Protein AF-A0A2T4CU49-F1 (afdb_monomer)

Structure (mmCIF, N/CA/C/O backbone):
data_AF-A0A2T4CU49-F1
#
_entry.id   AF-A0A2T4CU49-F1
#
loop_
_atom_site.group_PDB
_atom_site.id
_atom_site.type_symbol
_atom_site.label_atom_id
_atom_site.label_alt_id
_atom_site.label_comp_id
_atom_site.label_asym_id
_atom_site.label_entity_id
_atom_site.label_seq_id
_atom_site.pdbx_PDB_ins_code
_atom_site.Cartn_x
_atom_site.Cartn_y
_atom_site.Cartn_z
_atom_site.occupancy
_atom_site.B_iso_or_equiv
_atom_site.auth_seq_id
_atom_site.auth_comp_id
_atom_site.auth_asym_id
_atom_site.auth_atom_id
_atom_site.pdbx_PDB_model_num
ATOM 1 N N . CYS A 1 1 ? -8.607 0.234 15.213 1.00 88.38 1 CYS A N 1
ATOM 2 C CA . CYS A 1 1 ? -9.970 0.712 14.901 1.00 88.38 1 CYS A CA 1
ATOM 3 C C . CYS A 1 1 ? -10.069 2.200 15.216 1.00 88.38 1 CYS A C 1
ATOM 5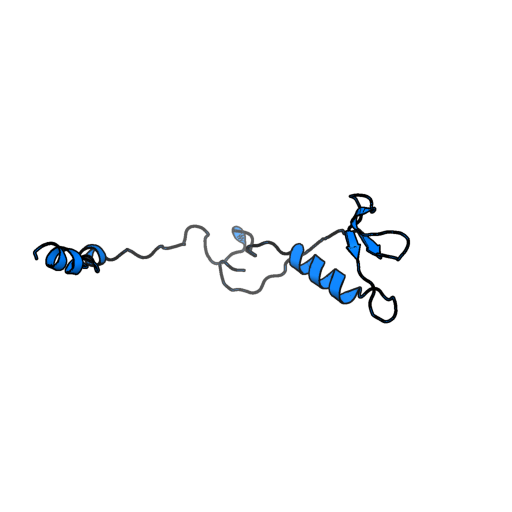 O O . CYS A 1 1 ? -9.932 2.570 16.372 1.00 88.38 1 CYS A O 1
ATOM 7 N N . GLU A 1 2 ? -10.344 3.054 14.234 1.00 87.38 2 GLU A N 1
ATOM 8 C CA . GLU A 1 2 ? -10.468 4.508 14.447 1.00 87.38 2 GLU A CA 1
ATOM 9 C C . GLU A 1 2 ? -11.688 4.922 15.273 1.00 87.38 2 GLU A C 1
ATOM 11 O O . GLU A 1 2 ? -11.769 6.050 15.743 1.00 87.38 2 GLU A O 1
ATOM 16 N N . ARG A 1 3 ? -12.656 4.018 15.454 1.00 87.44 3 ARG A N 1
ATOM 17 C CA . ARG A 1 3 ? -13.833 4.295 16.279 1.00 87.44 3 ARG A CA 1
ATOM 18 C C . ARG A 1 3 ? -13.528 4.167 17.767 1.00 87.44 3 ARG A C 1
ATOM 20 O O . ARG A 1 3 ? -13.903 5.044 18.526 1.00 87.44 3 ARG A O 1
ATOM 27 N N . CYS A 1 4 ? -12.884 3.072 18.177 1.00 87.56 4 CYS A N 1
ATOM 28 C CA . CYS A 1 4 ? -12.653 2.749 19.590 1.00 87.56 4 CYS A CA 1
ATOM 29 C C . CYS A 1 4 ? -11.188 2.832 20.035 1.00 87.56 4 CYS A C 1
ATOM 31 O O . CYS A 1 4 ? -10.916 2.635 21.210 1.00 87.56 4 CYS A O 1
ATOM 33 N N . GLY A 1 5 ? -10.241 3.076 19.127 1.00 88.12 5 GLY A N 1
ATOM 34 C CA . GLY A 1 5 ? -8.805 3.146 19.428 1.00 88.12 5 GLY A CA 1
ATOM 35 C C . GLY A 1 5 ? -8.105 1.791 19.598 1.00 88.12 5 GLY A C 1
ATOM 36 O O . GLY A 1 5 ? -6.882 1.736 19.568 1.00 88.12 5 GLY A O 1
ATOM 37 N N . GLU A 1 6 ? -8.852 0.692 19.712 1.00 90.25 6 GLU A N 1
ATOM 38 C CA . GLU A 1 6 ? -8.275 -0.634 19.965 1.00 90.25 6 GLU A CA 1
ATOM 39 C C . GLU A 1 6 ? -7.552 -1.239 18.743 1.00 90.25 6 GLU A C 1
ATOM 41 O O . GLU A 1 6 ? -7.973 -0.997 17.594 1.00 90.25 6 GLU A O 1
ATOM 46 N N . PRO A 1 7 ? -6.501 -2.063 18.963 1.00 90.44 7 PRO A N 1
ATOM 47 C CA . PRO A 1 7 ? -5.837 -2.830 17.913 1.00 90.44 7 PRO A CA 1
ATOM 48 C C . PRO A 1 7 ? -6.807 -3.777 17.209 1.00 90.44 7 PRO A C 1
ATOM 50 O O . PRO A 1 7 ? -7.709 -4.338 17.828 1.00 90.44 7 PRO A O 1
ATOM 53 N N . MET A 1 8 ? -6.606 -3.983 15.909 1.00 88.94 8 MET A N 1
ATOM 54 C CA . MET A 1 8 ? -7.407 -4.928 15.139 1.00 88.94 8 MET A CA 1
ATOM 55 C C . MET A 1 8 ? -6.600 -5.558 14.015 1.00 88.94 8 MET A C 1
ATOM 57 O O . MET A 1 8 ? -5.727 -4.908 13.444 1.00 88.94 8 MET A O 1
ATOM 61 N N . ALA A 1 9 ? -6.918 -6.808 13.690 1.00 90.50 9 ALA A N 1
ATOM 62 C CA . ALA A 1 9 ? -6.394 -7.454 12.499 1.00 90.50 9 ALA A CA 1
ATOM 63 C C . ALA A 1 9 ? -7.215 -7.018 11.279 1.00 90.50 9 ALA A C 1
ATOM 65 O O . ALA A 1 9 ? -8.447 -7.017 11.321 1.00 90.50 9 ALA A O 1
ATOM 66 N N . LEU A 1 10 ? -6.526 -6.675 10.196 1.00 89.56 10 LEU A N 1
ATOM 67 C CA . LEU A 1 10 ? -7.117 -6.390 8.896 1.00 89.56 10 LEU A CA 1
ATOM 68 C C . LEU A 1 10 ? -6.405 -7.259 7.863 1.00 89.56 10 LEU A C 1
ATOM 70 O O . LEU A 1 10 ? -5.179 -7.263 7.801 1.00 89.56 10 LEU A O 1
ATOM 74 N N . THR A 1 11 ? -7.173 -8.021 7.088 1.00 91.94 11 THR A N 1
ATOM 75 C CA . THR A 1 11 ? -6.625 -8.776 5.956 1.00 91.94 11 THR A CA 1
ATOM 76 C C . THR A 1 11 ? -6.637 -7.868 4.737 1.00 91.94 11 THR A C 1
ATOM 78 O O . THR A 1 11 ? -7.682 -7.306 4.415 1.00 91.94 11 THR A O 1
ATOM 81 N N . LEU A 1 12 ? -5.481 -7.721 4.095 1.00 92.94 12 LEU A N 1
ATOM 82 C CA . LEU A 1 12 ? -5.317 -6.983 2.849 1.00 92.94 12 LEU A CA 1
ATOM 83 C C . LEU A 1 12 ? -4.993 -7.979 1.737 1.00 92.94 12 LEU A C 1
ATOM 85 O O . LEU A 1 12 ? -4.209 -8.904 1.949 1.00 92.94 12 LEU A O 1
ATOM 89 N N . ASP A 1 13 ? -5.603 -7.775 0.578 1.00 94.31 13 ASP A N 1
ATOM 90 C CA . ASP A 1 13 ? -5.352 -8.521 -0.650 1.00 94.31 13 ASP A CA 1
ATOM 91 C C . ASP A 1 13 ? -5.237 -7.497 -1.781 1.00 94.31 13 ASP A C 1
ATOM 93 O O . ASP A 1 13 ? -6.076 -6.601 -1.891 1.00 94.31 13 ASP A O 1
ATOM 97 N N . THR A 1 14 ? -4.161 -7.577 -2.558 1.00 94.50 14 THR A N 1
ATOM 98 C CA . THR A 1 14 ? -3.902 -6.674 -3.682 1.00 94.50 14 THR A CA 1
ATOM 99 C C . THR A 1 14 ? -3.224 -7.440 -4.812 1.00 94.50 14 THR A C 1
ATOM 101 O O . THR A 1 14 ? -2.470 -8.388 -4.576 1.00 94.50 14 THR A O 1
ATOM 104 N N . SER A 1 15 ? -3.507 -7.033 -6.047 1.00 94.88 15 SER A N 1
ATOM 105 C CA . SER A 1 15 ? -2.918 -7.589 -7.260 1.00 94.88 15 SER A CA 1
ATOM 106 C C . SER A 1 15 ? -2.441 -6.454 -8.150 1.00 94.88 15 SER A C 1
ATOM 108 O O . SER A 1 15 ? -3.243 -5.610 -8.545 1.00 94.88 15 SER A O 1
ATOM 110 N N . PHE A 1 16 ? -1.165 -6.479 -8.505 1.00 93.56 16 PHE A N 1
ATOM 111 C CA . PHE A 1 16 ? -0.517 -5.441 -9.293 1.00 93.56 16 PHE A CA 1
ATOM 112 C C . PHE A 1 16 ? 0.432 -6.072 -10.310 1.00 93.56 16 PHE A C 1
ATOM 114 O O . PHE A 1 16 ? 0.943 -7.181 -10.110 1.00 93.56 16 PHE A O 1
ATOM 121 N N . ILE A 1 17 ? 0.658 -5.373 -11.422 1.00 94.06 17 ILE A N 1
ATOM 122 C CA . ILE A 1 17 ? 1.530 -5.825 -12.503 1.00 94.06 17 ILE A CA 1
ATOM 123 C C . ILE A 1 17 ? 2.409 -4.653 -12.929 1.00 94.06 17 ILE A C 1
ATOM 125 O O . ILE A 1 17 ? 1.922 -3.647 -13.434 1.00 94.06 17 ILE A O 1
ATOM 129 N N . TYR A 1 18 ? 3.718 -4.819 -12.759 1.00 93.50 18 TYR A N 1
ATOM 130 C CA . TYR A 1 18 ? 4.711 -3.826 -13.155 1.00 93.50 18 TYR A CA 1
ATOM 131 C C . TYR A 1 18 ? 5.527 -4.300 -14.348 1.00 93.50 18 TYR A C 1
ATOM 133 O O . TYR A 1 18 ? 5.773 -5.500 -14.517 1.00 93.50 18 TYR A O 1
ATOM 141 N N . ALA A 1 19 ? 6.016 -3.350 -15.138 1.00 92.31 19 ALA A N 1
ATOM 142 C CA . ALA A 1 19 ? 7.025 -3.606 -16.154 1.00 92.31 19 ALA A CA 1
ATOM 143 C C . ALA A 1 19 ? 8.153 -2.557 -16.093 1.00 92.31 19 ALA A C 1
ATOM 145 O O . ALA A 1 19 ? 7.893 -1.358 -15.973 1.00 92.31 19 ALA A O 1
ATOM 146 N N . PRO A 1 20 ? 9.426 -2.995 -16.129 1.00 91.56 20 PRO A N 1
ATOM 147 C CA . PRO A 1 20 ? 10.558 -2.098 -15.969 1.00 91.56 20 PRO A CA 1
ATOM 148 C C . PRO A 1 20 ? 10.742 -1.208 -17.195 1.00 91.56 20 PRO A C 1
ATOM 150 O O . PRO A 1 20 ? 10.783 -1.687 -18.332 1.00 91.56 20 PRO A O 1
ATOM 153 N N . VAL A 1 21 ? 10.927 0.087 -16.955 1.00 91.81 21 VAL A N 1
ATOM 154 C CA . VAL A 1 21 ? 11.240 1.056 -18.004 1.00 91.81 21 VAL A CA 1
ATOM 155 C C . VAL A 1 21 ? 12.656 0.799 -18.509 1.00 91.81 21 VAL A C 1
ATOM 157 O O . VAL A 1 21 ? 13.612 0.680 -17.740 1.00 91.81 21 VAL A O 1
ATOM 160 N N . THR A 1 22 ? 12.816 0.722 -19.829 1.00 86.94 22 THR A N 1
ATOM 161 C CA . THR A 1 22 ? 14.123 0.500 -20.461 1.00 86.94 22 THR A CA 1
ATOM 162 C C . THR A 1 22 ? 14.352 1.490 -21.594 1.00 86.94 22 THR A C 1
ATOM 164 O O . THR A 1 22 ? 13.437 2.145 -22.077 1.00 86.94 22 THR A O 1
ATOM 167 N N . LYS A 1 23 ? 15.578 1.547 -22.128 1.00 83.81 23 LYS A N 1
ATOM 168 C CA . LYS A 1 23 ? 15.892 2.389 -23.301 1.00 83.81 23 LYS A CA 1
ATOM 169 C C . LYS A 1 23 ? 15.039 2.089 -24.543 1.00 83.81 23 LYS A C 1
ATOM 171 O O . LYS A 1 23 ? 15.046 2.887 -25.472 1.00 83.81 23 LYS A O 1
ATOM 176 N N . ARG A 1 24 ? 14.403 0.914 -24.611 1.00 82.69 24 ARG A N 1
ATOM 177 C CA . ARG A 1 24 ? 13.592 0.474 -25.758 1.00 82.69 24 ARG A CA 1
ATOM 178 C C . ARG A 1 24 ? 12.095 0.663 -25.548 1.00 82.69 24 ARG A C 1
ATOM 180 O O . ARG A 1 24 ? 11.366 0.598 -26.528 1.00 82.69 24 ARG A O 1
ATOM 187 N N . GLN A 1 25 ? 11.662 0.834 -24.305 1.00 82.00 25 GLN A N 1
ATOM 188 C CA . GLN A 1 25 ? 10.259 0.925 -23.939 1.00 82.00 25 GLN A CA 1
ATOM 189 C C . GLN A 1 25 ? 10.134 1.974 -22.843 1.00 82.00 25 GLN A C 1
ATOM 191 O O . GLN A 1 25 ? 10.558 1.743 -21.707 1.00 82.00 25 GLN A O 1
ATOM 196 N N . ALA A 1 26 ? 9.629 3.142 -23.233 1.00 83.94 26 ALA A N 1
ATOM 197 C CA . ALA A 1 26 ? 9.324 4.218 -22.309 1.00 83.94 26 ALA A CA 1
ATOM 198 C C . ALA A 1 26 ? 8.017 3.918 -21.565 1.00 83.94 26 ALA A C 1
ATOM 200 O O . ALA A 1 26 ? 7.208 3.110 -22.020 1.00 83.94 26 ALA A O 1
ATOM 201 N N . ALA A 1 27 ? 7.811 4.599 -20.437 1.00 84.12 27 ALA A N 1
ATOM 202 C CA . ALA A 1 27 ? 6.587 4.489 -19.649 1.00 84.12 27 ALA A CA 1
ATOM 203 C C . ALA A 1 27 ? 5.326 4.777 -20.486 1.00 84.12 27 ALA A C 1
ATOM 205 O O . ALA A 1 27 ? 4.360 4.027 -20.411 1.00 84.12 27 ALA A O 1
ATOM 206 N N . ASP A 1 28 ? 5.378 5.802 -21.343 1.00 85.12 28 ASP A N 1
ATOM 207 C CA . ASP A 1 28 ? 4.244 6.229 -22.177 1.00 85.12 28 ASP A CA 1
ATOM 208 C C . ASP A 1 28 ? 3.885 5.230 -23.294 1.00 85.12 28 ASP A C 1
ATOM 210 O O . ASP A 1 28 ? 2.778 5.269 -23.826 1.00 85.12 28 ASP A O 1
ATOM 214 N N . ASP A 1 29 ? 4.809 4.333 -23.656 1.00 86.44 29 ASP A N 1
ATOM 215 C CA . ASP A 1 29 ? 4.612 3.324 -24.706 1.00 86.44 29 ASP A CA 1
ATOM 216 C C . ASP A 1 29 ? 4.079 1.992 -24.147 1.00 86.44 29 ASP A C 1
ATOM 218 O O . ASP A 1 29 ? 3.966 0.996 -24.874 1.00 86.44 29 ASP A O 1
ATOM 222 N N . MET A 1 30 ? 3.828 1.927 -22.838 1.00 87.94 30 MET A N 1
ATOM 223 C CA . MET A 1 30 ? 3.457 0.692 -22.168 1.00 87.94 30 MET A CA 1
ATOM 224 C C . MET A 1 30 ? 1.945 0.438 -22.243 1.00 87.94 30 MET A C 1
ATOM 226 O O . MET A 1 30 ? 1.164 1.389 -22.213 1.00 87.94 30 MET A O 1
ATOM 230 N N . PRO A 1 31 ? 1.496 -0.829 -22.367 1.00 89.56 31 PRO A N 1
ATOM 231 C CA . PRO A 1 31 ? 0.069 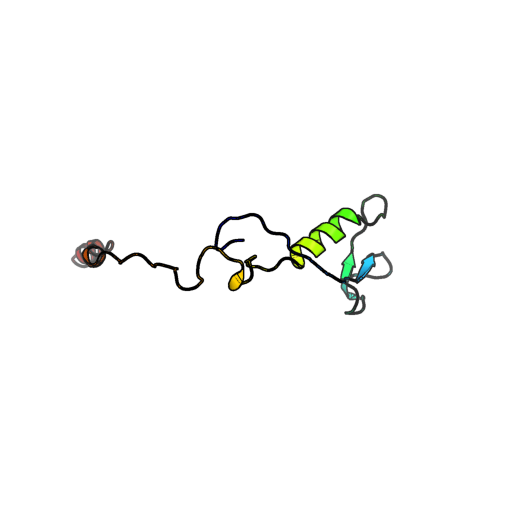-1.132 -22.325 1.00 89.56 31 PRO A CA 1
ATOM 232 C C . PRO A 1 31 ? -0.549 -0.703 -20.990 1.00 89.56 3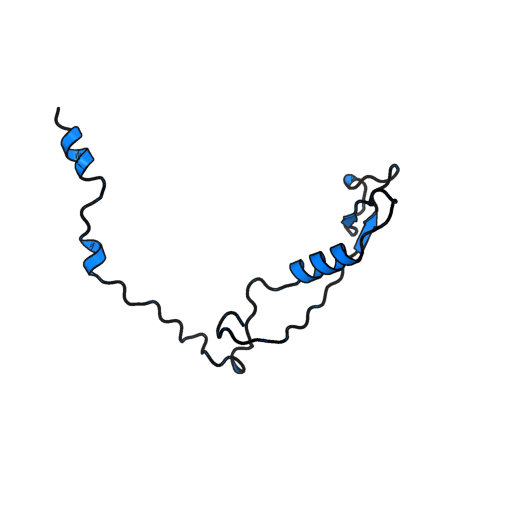1 PRO A C 1
ATOM 234 O O . PRO A 1 31 ? 0.109 -0.800 -19.959 1.00 89.56 31 PRO A O 1
ATOM 237 N N . GLU A 1 32 ? -1.827 -0.319 -21.009 1.00 87.50 32 GLU A N 1
ATOM 238 C CA . GLU A 1 32 ? -2.552 0.176 -19.823 1.00 87.50 32 GLU A CA 1
ATOM 239 C C . GLU A 1 32 ? -2.600 -0.832 -18.661 1.00 87.50 32 GLU A C 1
ATOM 241 O O . GLU A 1 32 ? -2.707 -0.430 -17.508 1.00 87.50 32 GLU A O 1
ATOM 246 N N . ASP A 1 33 ? -2.481 -2.131 -18.953 1.00 90.25 33 ASP A N 1
ATOM 247 C CA . ASP A 1 33 ? -2.486 -3.200 -17.946 1.00 90.25 33 ASP A CA 1
ATOM 248 C C . ASP A 1 33 ? -1.197 -3.265 -17.099 1.00 90.25 33 ASP A C 1
ATOM 250 O O . ASP A 1 33 ? -1.130 -4.046 -16.148 1.00 90.25 33 ASP A O 1
ATOM 254 N N . TYR A 1 34 ? -0.154 -2.508 -17.459 1.00 91.56 34 TYR A N 1
ATOM 255 C CA . TYR A 1 34 ? 1.140 -2.528 -16.779 1.00 91.56 34 TYR A CA 1
ATOM 256 C C . TYR A 1 34 ? 1.494 -1.154 -16.223 1.00 91.56 34 TYR A C 1
ATOM 258 O O . TYR A 1 34 ? 1.494 -0.154 -16.941 1.00 91.56 34 TYR A O 1
ATOM 266 N N . GLU A 1 35 ? 1.938 -1.128 -14.970 1.00 91.50 35 GLU A N 1
ATOM 267 C CA . GLU A 1 35 ? 2.509 0.072 -14.372 1.00 91.50 35 GLU A CA 1
ATOM 268 C C . GLU A 1 35 ? 4.031 0.140 -14.589 1.00 91.50 35 GLU A C 1
ATOM 270 O O . GLU A 1 35 ? 4.743 -0.856 -14.402 1.00 91.50 35 GLU A O 1
ATOM 275 N N . PRO A 1 36 ? 4.575 1.291 -15.019 1.00 93.38 36 PRO A N 1
ATOM 276 C CA . PRO A 1 36 ? 6.005 1.440 -15.257 1.00 93.38 36 PRO A CA 1
ATOM 277 C C . PRO A 1 36 ? 6.774 1.465 -13.941 1.00 93.38 36 PRO A C 1
ATOM 279 O O . PRO A 1 36 ? 6.382 2.145 -12.996 1.00 93.38 36 PRO A O 1
ATOM 282 N N . ILE A 1 37 ? 7.917 0.778 -13.902 1.00 93.31 37 ILE A N 1
ATOM 283 C CA . ILE A 1 37 ? 8.837 0.848 -12.766 1.00 93.31 37 ILE A CA 1
ATOM 284 C C . ILE A 1 37 ? 10.259 1.203 -13.184 1.00 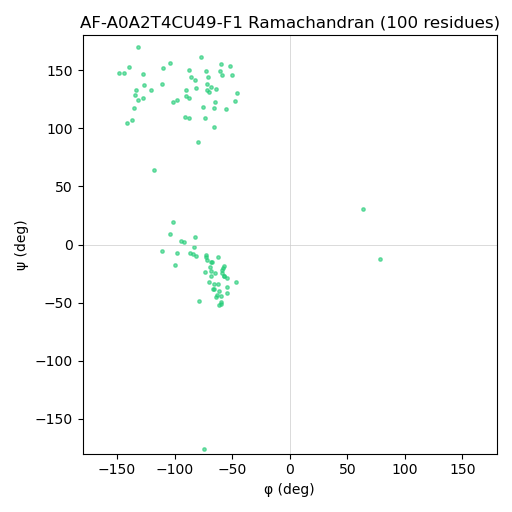93.31 37 ILE A C 1
ATOM 286 O O . ILE A 1 37 ? 10.794 0.689 -14.167 1.00 93.31 37 ILE A O 1
ATOM 290 N N . GLU A 1 38 ? 10.886 2.089 -12.417 1.00 91.69 38 GLU A N 1
ATOM 291 C CA . GLU A 1 38 ? 12.286 2.445 -12.604 1.00 91.69 38 GLU A CA 1
ATOM 292 C C . GLU A 1 38 ? 13.207 1.421 -11.940 1.00 91.69 38 GLU A C 1
ATOM 294 O O . GLU A 1 38 ? 12.934 0.907 -10.853 1.00 91.69 38 GLU A O 1
ATOM 299 N N . LEU A 1 39 ? 14.316 1.138 -12.615 1.00 92.12 39 LEU A N 1
ATOM 300 C CA . LEU A 1 39 ? 15.382 0.313 -12.072 1.00 92.12 39 LEU A CA 1
ATOM 301 C C . LEU A 1 39 ? 16.357 1.180 -11.276 1.00 92.12 39 LEU A C 1
ATOM 303 O O . LEU A 1 39 ? 16.564 2.352 -11.599 1.00 92.12 39 LEU A O 1
ATOM 307 N N . ASP A 1 40 ? 16.988 0.594 -10.266 1.00 91.00 40 ASP A N 1
ATOM 308 C CA . ASP A 1 40 ? 18.040 1.271 -9.515 1.00 91.00 40 ASP A CA 1
ATOM 309 C C . ASP A 1 40 ? 19.369 1.369 -10.299 1.00 91.00 40 ASP A C 1
ATOM 311 O O . ASP A 1 40 ? 19.484 0.971 -11.463 1.00 91.00 40 ASP A O 1
ATOM 315 N N . GLU A 1 41 ? 20.410 1.906 -9.655 1.00 90.94 41 GLU A N 1
ATOM 316 C CA . GLU A 1 41 ? 21.747 2.065 -10.249 1.00 90.94 41 GLU A CA 1
ATOM 317 C 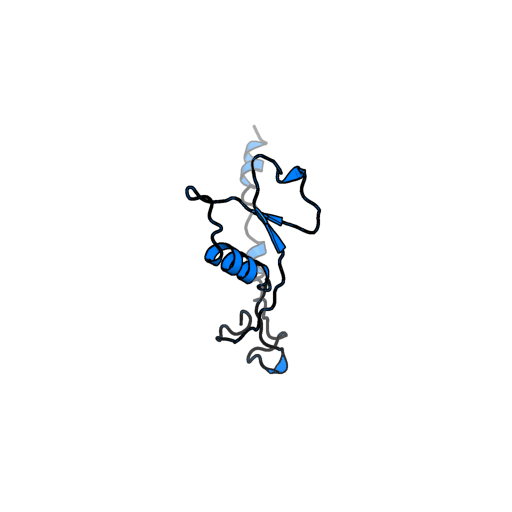C . GLU A 1 41 ? 22.376 0.735 -10.708 1.00 90.94 41 GLU A C 1
ATOM 319 O O . GLU A 1 41 ? 23.259 0.727 -11.572 1.00 90.94 41 GLU A O 1
ATOM 324 N N . LEU A 1 42 ? 21.919 -0.391 -10.153 1.00 92.69 42 LEU A N 1
ATOM 325 C CA . LEU A 1 42 ? 22.371 -1.742 -10.479 1.00 92.69 42 LEU A CA 1
ATOM 326 C C . LEU A 1 42 ? 21.483 -2.423 -11.531 1.00 92.69 42 LEU A C 1
ATOM 328 O O . LEU A 1 42 ? 21.782 -3.541 -11.949 1.00 92.69 42 LEU A O 1
ATOM 332 N N . ASN A 1 43 ? 20.477 -1.720 -12.059 1.00 90.44 43 ASN A N 1
ATOM 333 C CA . ASN A 1 43 ? 19.433 -2.242 -12.942 1.00 90.44 43 ASN A CA 1
ATOM 334 C C . ASN A 1 43 ? 18.531 -3.295 -12.269 1.00 90.44 43 ASN A C 1
ATOM 336 O O . ASN A 1 43 ? 18.021 -4.193 -12.943 1.00 90.44 43 ASN A O 1
ATOM 340 N N . GLU A 1 44 ? 18.331 -3.194 -10.956 1.00 92.88 44 GLU A N 1
ATOM 341 C CA . GLU A 1 44 ? 17.478 -4.093 -10.183 1.00 92.88 44 GLU A CA 1
ATOM 342 C C . GLU A 1 44 ? 16.140 -3.432 -9.821 1.00 92.88 44 GLU A C 1
ATOM 344 O O . GLU A 1 44 ? 15.995 -2.208 -9.785 1.00 92.88 44 GLU A O 1
ATOM 349 N N . VAL A 1 45 ? 15.133 -4.273 -9.573 1.00 93.38 45 VAL A N 1
ATOM 350 C CA . VAL A 1 45 ? 13.807 -3.851 -9.110 1.00 93.38 45 VAL A CA 1
ATOM 351 C C . VAL A 1 45 ? 13.741 -4.018 -7.595 1.00 93.38 45 VAL A C 1
ATOM 353 O O . VAL A 1 45 ? 13.908 -5.126 -7.079 1.00 93.38 45 VAL A O 1
ATOM 356 N N . ASN A 1 46 ? 13.421 -2.945 -6.870 1.00 93.88 46 ASN A N 1
ATOM 357 C CA . ASN A 1 46 ? 13.225 -3.017 -5.424 1.00 93.88 46 ASN A CA 1
ATOM 358 C C . ASN A 1 46 ? 11.829 -3.564 -5.079 1.00 93.88 46 ASN A C 1
ATOM 360 O O . ASN A 1 46 ? 10.880 -2.811 -4.869 1.00 93.88 46 ASN A O 1
ATOM 364 N N . LEU A 1 47 ? 11.722 -4.890 -4.984 1.00 93.62 47 LEU A N 1
ATOM 365 C CA . LEU A 1 47 ? 10.463 -5.574 -4.669 1.00 93.62 47 LEU A CA 1
ATOM 366 C C . LEU A 1 47 ? 9.896 -5.210 -3.292 1.00 93.62 47 LEU A C 1
ATOM 368 O O . LEU A 1 47 ? 8.680 -5.158 -3.141 1.00 93.62 47 LEU A O 1
ATOM 372 N N . HIS A 1 48 ? 10.753 -4.961 -2.296 1.00 94.44 48 HIS A N 1
ATOM 373 C CA . HIS A 1 48 ? 10.301 -4.609 -0.947 1.00 94.44 48 HIS A CA 1
ATOM 374 C C . HIS A 1 48 ? 9.467 -3.332 -0.975 1.00 94.44 48 HIS A C 1
ATOM 376 O O . HIS A 1 48 ? 8.366 -3.304 -0.437 1.00 94.44 48 HIS A O 1
ATOM 382 N N . ARG A 1 49 ? 9.988 -2.293 -1.634 1.00 93.44 49 ARG A N 1
ATOM 383 C CA . ARG A 1 49 ? 9.311 -1.003 -1.736 1.00 93.44 49 ARG A CA 1
ATOM 384 C C . ARG A 1 49 ? 7.982 -1.111 -2.481 1.00 93.44 49 ARG A C 1
ATOM 386 O O . ARG A 1 49 ? 7.002 -0.556 -2.016 1.00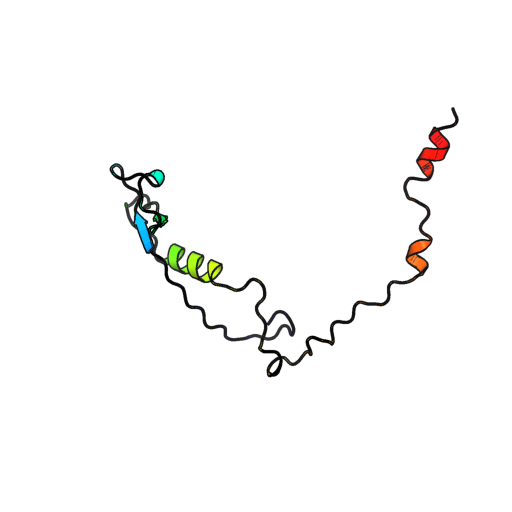 93.44 49 ARG A O 1
ATOM 393 N N . ILE A 1 50 ? 7.940 -1.856 -3.586 1.00 94.19 50 ILE A N 1
ATOM 394 C CA . ILE A 1 50 ? 6.699 -2.051 -4.355 1.00 94.19 50 ILE A CA 1
ATOM 395 C C . ILE A 1 50 ? 5.636 -2.709 -3.485 1.00 94.19 50 ILE A C 1
ATOM 397 O O . ILE A 1 50 ? 4.525 -2.214 -3.385 1.00 94.19 50 ILE A O 1
ATOM 401 N N . VAL A 1 51 ? 5.979 -3.820 -2.828 1.00 94.62 51 VAL A N 1
ATOM 402 C CA . VAL A 1 51 ? 5.021 -4.540 -1.982 1.00 94.62 51 VAL A CA 1
ATOM 403 C C . VAL A 1 51 ? 4.539 -3.654 -0.831 1.00 94.62 51 VAL A C 1
ATOM 405 O O . VAL A 1 51 ? 3.361 -3.690 -0.494 1.00 94.62 51 VAL A O 1
ATOM 408 N N . GLU A 1 52 ? 5.427 -2.863 -0.228 1.00 95.19 52 GLU A N 1
ATOM 409 C CA . GLU A 1 52 ? 5.070 -1.904 0.819 1.00 95.19 52 GLU A CA 1
ATOM 410 C C . GLU A 1 52 ? 4.094 -0.835 0.311 1.00 95.19 52 GLU A C 1
ATOM 412 O O . GLU A 1 52 ? 3.032 -0.659 0.910 1.00 95.19 52 GLU A O 1
ATOM 417 N N . ASP A 1 53 ? 4.420 -0.175 -0.801 1.00 94.69 53 ASP A N 1
ATOM 418 C CA . ASP A 1 53 ? 3.591 0.874 -1.402 1.00 94.69 53 ASP A CA 1
ATOM 419 C C . ASP A 1 53 ? 2.202 0.317 -1.777 1.00 94.69 53 ASP A C 1
ATOM 421 O O . ASP A 1 53 ? 1.179 0.902 -1.416 1.00 94.69 53 ASP A O 1
ATOM 425 N N . GLU A 1 54 ? 2.142 -0.874 -2.374 1.00 95.75 54 GLU A N 1
ATOM 426 C CA . GLU A 1 54 ? 0.891 -1.535 -2.764 1.00 95.75 54 GLU A CA 1
ATOM 427 C C . GLU A 1 54 ? 0.024 -1.940 -1.569 1.00 95.75 54 GLU A C 1
ATOM 429 O O . GLU A 1 54 ? -1.201 -1.793 -1.590 1.00 95.75 54 GLU A O 1
ATOM 434 N N . LEU A 1 55 ? 0.641 -2.408 -0.482 1.00 93.94 55 LEU A N 1
ATOM 435 C CA . LEU A 1 55 ? -0.085 -2.688 0.755 1.00 93.94 55 LEU A CA 1
ATOM 436 C C . LEU A 1 55 ? -0.625 -1.406 1.390 1.00 93.94 55 LEU A C 1
ATOM 438 O O . LEU A 1 55 ? -1.739 -1.423 1.912 1.00 93.94 55 LEU A O 1
ATOM 442 N N . ILE A 1 56 ? 0.133 -0.306 1.337 1.00 93.12 56 ILE A N 1
ATOM 443 C CA . ILE A 1 56 ? -0.313 0.999 1.831 1.00 93.12 56 ILE A CA 1
ATOM 444 C C . ILE A 1 56 ? -1.503 1.504 1.014 1.00 93.12 56 ILE A C 1
ATOM 446 O O . ILE A 1 56 ? -2.486 1.954 1.603 1.00 93.12 56 ILE A O 1
ATOM 450 N N . LEU A 1 57 ? -1.445 1.396 -0.315 1.00 93.25 57 LEU A N 1
ATOM 451 C CA . LEU A 1 57 ? -2.534 1.795 -1.209 1.00 93.25 57 LEU A CA 1
ATOM 452 C C . LEU A 1 57 ? -3.786 0.926 -1.035 1.00 93.25 57 LEU A C 1
ATOM 454 O O . LEU A 1 57 ? -4.903 1.436 -1.122 1.00 93.25 57 LEU A O 1
ATOM 458 N N . ALA A 1 58 ? -3.616 -0.362 -0.729 1.00 94.56 58 ALA A N 1
ATOM 459 C CA . ALA A 1 58 ? -4.722 -1.267 -0.429 1.00 94.56 58 ALA A CA 1
ATOM 460 C C . ALA A 1 58 ? -5.382 -0.997 0.938 1.00 94.56 58 ALA A C 1
ATOM 462 O O . ALA A 1 58 ? -6.470 -1.518 1.211 1.00 94.56 58 ALA A O 1
ATOM 463 N N . MET A 1 59 ? -4.761 -0.202 1.821 1.00 91.94 59 MET A N 1
ATOM 464 C CA . MET A 1 59 ? -5.361 0.121 3.113 1.00 91.94 59 MET A CA 1
ATOM 465 C C . MET A 1 59 ? -6.602 1.011 2.948 1.00 91.94 59 MET A C 1
ATOM 467 O O . MET A 1 59 ? -6.577 2.016 2.236 1.00 91.94 59 MET A O 1
ATOM 471 N N . PRO A 1 60 ? -7.699 0.716 3.664 1.00 90.31 60 PRO A N 1
ATOM 472 C CA . PRO A 1 60 ? -8.878 1.562 3.629 1.00 90.31 60 PRO A CA 1
ATOM 473 C C . PRO A 1 60 ? -8.612 2.883 4.356 1.00 90.31 60 PRO A C 1
ATOM 475 O O . PRO A 1 60 ? -7.982 2.909 5.413 1.00 90.31 60 PRO A O 1
ATOM 478 N N . ALA A 1 61 ? -9.192 3.970 3.841 1.00 87.44 61 ALA A N 1
ATOM 479 C CA . ALA A 1 61 ? -9.050 5.311 4.415 1.00 87.44 61 ALA A CA 1
ATOM 480 C C . ALA A 1 61 ? -9.487 5.410 5.888 1.00 87.44 61 ALA A C 1
ATOM 482 O O . ALA A 1 61 ? -8.988 6.262 6.612 1.00 87.44 61 ALA A O 1
ATOM 483 N N . PHE A 1 62 ? -10.412 4.546 6.326 1.00 87.69 62 PHE A N 1
ATOM 484 C CA . PHE A 1 62 ? -10.873 4.482 7.712 1.00 87.69 62 PHE A CA 1
ATOM 485 C C . PHE A 1 62 ? -10.978 3.024 8.167 1.00 87.69 62 PHE A C 1
ATOM 487 O O . PHE A 1 62 ? -11.901 2.299 7.784 1.00 87.69 62 PHE A O 1
ATOM 494 N N . VAL A 1 63 ? -10.054 2.584 9.021 1.00 88.88 63 VAL A N 1
ATOM 495 C CA . VAL A 1 63 ? -10.020 1.204 9.524 1.00 88.88 63 VAL A CA 1
ATOM 496 C C . VAL A 1 63 ? -10.905 1.085 10.767 1.00 88.88 63 VAL A C 1
ATOM 498 O O . VAL A 1 63 ? -10.565 1.575 11.850 1.00 88.88 63 VAL A O 1
ATOM 501 N N . LYS A 1 64 ? -12.048 0.407 10.647 1.00 89.94 64 LYS A N 1
ATOM 502 C CA . LYS A 1 64 ? -13.002 0.204 11.749 1.00 89.94 64 LYS A CA 1
ATOM 503 C C . LYS A 1 64 ? -13.341 -1.273 11.903 1.00 89.94 64 LYS A C 1
ATOM 505 O O . LYS A 1 64 ? -13.420 -1.998 10.920 1.00 89.94 64 LYS A O 1
ATOM 510 N N . HIS A 1 65 ? -13.586 -1.691 13.141 1.00 88.88 65 HIS A N 1
ATOM 511 C CA . HIS A 1 65 ? -14.262 -2.957 13.403 1.00 88.88 65 HIS A CA 1
ATOM 512 C C . HIS A 1 65 ? -15.652 -2.964 12.757 1.00 88.88 65 HIS A C 1
ATOM 514 O O . HIS A 1 65 ? -16.266 -1.901 12.591 1.00 88.88 65 HIS A O 1
ATOM 520 N N . ASP A 1 66 ? -16.156 -4.169 12.477 1.00 84.81 66 ASP A N 1
ATOM 521 C CA . ASP A 1 66 ? -17.584 -4.386 12.251 1.00 84.81 66 ASP A CA 1
ATOM 522 C C . ASP A 1 66 ? -18.387 -3.753 13.401 1.00 84.81 66 ASP A C 1
ATOM 524 O O . ASP A 1 66 ? -17.931 -3.714 14.550 1.00 84.81 66 ASP A O 1
ATOM 528 N N . GLU A 1 67 ? -19.569 -3.224 13.096 1.00 80.56 67 GLU A N 1
ATOM 529 C CA . GLU A 1 67 ? -20.429 -2.562 14.075 1.00 80.56 67 GLU A CA 1
ATOM 530 C C . GLU A 1 67 ? -20.734 -3.452 15.281 1.00 80.56 67 GLU A C 1
ATOM 532 O O . GLU A 1 67 ? -20.752 -2.953 16.403 1.00 80.56 67 GLU A O 1
ATOM 537 N N . GLN A 1 68 ? -20.895 -4.761 15.070 1.00 81.50 68 GLN A N 1
ATOM 538 C CA . GLN A 1 68 ? -21.192 -5.717 16.141 1.00 81.50 68 GLN A CA 1
ATOM 539 C C . GLN A 1 68 ? -19.981 -6.009 17.037 1.00 81.50 68 GLN A C 1
ATOM 541 O O . GLN A 1 68 ? -20.143 -6.419 18.185 1.00 81.50 68 GLN A O 1
ATOM 546 N N . ALA A 1 69 ? -18.769 -5.808 16.518 1.00 81.88 69 ALA A N 1
ATOM 547 C CA . ALA A 1 69 ? -17.514 -6.088 17.213 1.00 81.88 69 ALA A CA 1
ATOM 548 C C . ALA A 1 69 ? -16.895 -4.838 17.863 1.00 81.88 69 ALA A C 1
ATOM 550 O O . ALA A 1 69 ? -15.903 -4.937 18.586 1.00 81.88 69 ALA A O 1
ATOM 551 N N . CYS A 1 70 ? -17.451 -3.651 17.608 1.00 84.25 70 CYS A N 1
ATOM 552 C CA . CYS A 1 70 ? -16.930 -2.403 18.143 1.00 84.25 70 CYS A CA 1
ATOM 553 C C . CYS A 1 70 ? -17.569 -2.064 19.494 1.00 84.25 70 CYS A C 1
ATOM 555 O O . CYS A 1 70 ? -18.786 -1.974 19.610 1.00 84.25 70 CYS A O 1
ATOM 557 N N . GLN A 1 71 ? -16.742 -1.788 20.507 1.00 82.25 71 GLN A N 1
ATOM 558 C CA . GLN A 1 71 ? -17.225 -1.412 21.845 1.00 82.25 71 GLN A CA 1
ATOM 559 C C . GLN A 1 71 ? -17.985 -0.076 21.869 1.00 82.25 71 GLN A C 1
ATOM 561 O O . GLN A 1 71 ? -18.795 0.160 22.760 1.00 82.25 71 GLN A O 1
ATOM 566 N N . ILE A 1 72 ? -17.716 0.801 20.897 1.00 79.81 72 ILE A N 1
ATOM 567 C CA . ILE A 1 72 ? -18.384 2.096 20.753 1.00 79.81 72 ILE A CA 1
ATOM 568 C C . ILE A 1 72 ? -19.436 1.991 19.650 1.00 79.81 72 ILE A C 1
ATOM 570 O O . ILE A 1 72 ? -19.101 1.685 18.499 1.00 79.81 72 ILE A O 1
ATOM 574 N N . ASP A 1 73 ? -20.693 2.282 19.993 1.00 74.25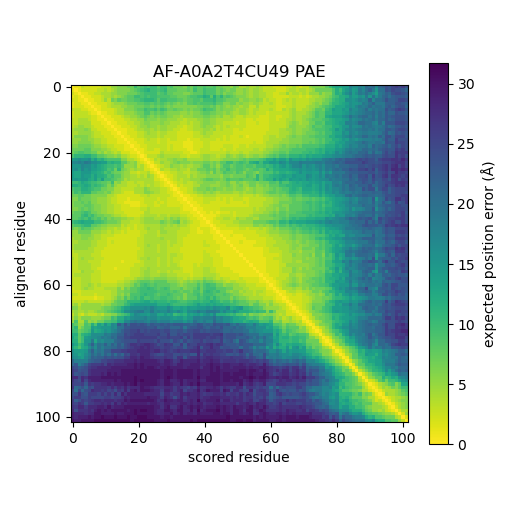 73 ASP A N 1
ATOM 575 C CA . ASP A 1 73 ? -21.785 2.355 19.023 1.00 74.25 73 ASP A CA 1
ATOM 576 C C . ASP A 1 73 ? -21.522 3.497 18.028 1.00 74.25 73 ASP A C 1
ATOM 578 O O . ASP A 1 73 ? -21.184 4.620 18.401 1.00 74.25 73 ASP A O 1
ATOM 582 N N . SER A 1 74 ? -21.715 3.207 16.741 1.00 67.75 74 SER A N 1
ATOM 583 C CA . SER A 1 74 ? -21.730 4.194 15.653 1.00 67.75 74 SER A CA 1
ATOM 584 C C . SER A 1 74 ? -22.580 5.438 15.953 1.00 67.75 74 SER A C 1
ATOM 586 O O . SER A 1 74 ? -22.235 6.533 15.511 1.00 67.75 7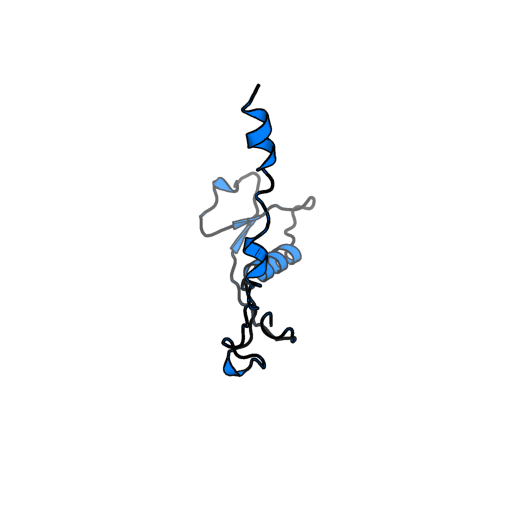4 SER A O 1
ATOM 588 N N . LYS A 1 75 ? -23.666 5.281 16.722 1.00 67.12 75 LYS A N 1
ATOM 589 C CA . LYS A 1 75 ? -24.619 6.347 17.067 1.00 67.12 75 LYS A CA 1
ATOM 590 C C . LYS A 1 75 ? -24.227 7.158 18.300 1.00 67.12 75 LYS A C 1
ATOM 592 O O . LYS A 1 75 ? -24.874 8.159 18.584 1.00 67.12 75 LYS A O 1
ATOM 597 N N . ALA A 1 76 ? -23.181 6.755 19.020 1.00 64.44 76 ALA A N 1
ATOM 598 C CA . ALA A 1 76 ? -22.721 7.435 20.228 1.00 64.44 76 ALA A CA 1
ATOM 599 C C . ALA A 1 76 ? -21.817 8.651 19.942 1.00 64.44 76 ALA A C 1
ATOM 601 O O . ALA A 1 76 ? -21.261 9.226 20.875 1.00 64.44 76 ALA A O 1
ATOM 602 N N . MET A 1 77 ? -21.648 9.054 18.675 1.00 65.56 77 MET A N 1
ATOM 603 C CA . MET A 1 77 ? -20.917 10.277 18.337 1.00 65.56 77 MET A CA 1
ATOM 604 C C . MET A 1 77 ? -21.678 11.501 18.855 1.00 65.56 77 MET A C 1
ATOM 606 O O . MET A 1 77 ? -22.654 11.948 18.254 1.00 65.56 77 MET A O 1
ATOM 610 N N . GLN A 1 78 ? -21.225 12.033 19.986 1.00 65.44 78 GLN A N 1
ATOM 611 C CA . GLN A 1 78 ? -21.766 13.243 20.580 1.00 65.44 78 GLN A CA 1
ATOM 612 C C . GLN A 1 78 ? -20.986 14.444 20.044 1.00 65.44 78 GLN A C 1
ATOM 614 O O . GLN A 1 78 ? -19.818 14.648 20.369 1.00 65.44 78 GLN A O 1
ATOM 619 N N . TRP A 1 79 ? -21.638 15.243 19.207 1.00 63.97 79 TRP A N 1
ATOM 620 C CA . TRP A 1 79 ? -21.183 16.596 18.915 1.00 63.97 79 TRP A CA 1
ATOM 621 C C . TRP A 1 79 ? -21.543 17.427 20.145 1.00 63.97 79 TRP A C 1
ATOM 623 O O . TRP A 1 79 ? -22.708 17.449 20.536 1.00 63.97 79 TRP A O 1
ATOM 633 N N . GLY A 1 80 ? -20.546 18.000 20.823 1.00 67.75 80 GLY A N 1
ATOM 634 C CA . GLY A 1 80 ? -20.788 18.830 22.005 1.00 67.75 80 GLY A CA 1
ATOM 635 C C . GLY A 1 80 ? -21.821 19.925 21.721 1.00 67.75 80 GLY A C 1
ATOM 636 O O . GLY A 1 80 ? -21.989 20.345 20.575 1.00 67.75 80 GLY A O 1
ATOM 637 N N . GLU A 1 81 ? -22.525 20.380 22.754 1.00 73.12 81 GLU A N 1
ATOM 638 C CA . GLU A 1 81 ? -23.404 21.540 22.619 1.00 73.12 81 GLU A CA 1
ATOM 639 C C . GLU A 1 81 ? -22.536 22.767 22.319 1.00 73.12 81 GLU A C 1
ATOM 641 O O . GLU A 1 81 ? -21.593 23.074 23.049 1.00 73.12 81 GLU A O 1
ATOM 646 N N . LEU A 1 82 ? -22.805 23.430 21.192 1.00 69.19 82 LEU A N 1
ATOM 647 C CA . LEU A 1 82 ? -22.190 24.715 20.890 1.00 69.19 82 LEU A CA 1
ATOM 648 C C . LEU A 1 82 ? -22.718 25.714 21.917 1.00 69.19 82 LEU A C 1
ATOM 650 O O . LEU A 1 82 ? -23.918 25.976 21.948 1.00 69.19 82 LEU A O 1
ATOM 654 N N . ASP A 1 83 ? -21.828 26.270 22.736 1.00 69.69 83 ASP A N 1
ATOM 655 C CA . ASP A 1 83 ? -22.185 27.363 23.635 1.00 69.69 83 ASP A CA 1
ATOM 656 C C . ASP A 1 83 ? -22.808 28.508 22.814 1.00 69.69 83 ASP A C 1
ATOM 658 O O . ASP A 1 83 ? -22.144 29.135 21.976 1.00 69.69 83 ASP A O 1
ATOM 662 N N . GLU A 1 84 ? -24.084 28.810 23.079 1.00 63.78 84 GLU A N 1
ATOM 663 C CA . GLU A 1 84 ? -24.835 29.904 22.437 1.00 63.78 84 GLU A CA 1
ATOM 664 C C . GLU A 1 84 ? -24.157 31.276 22.654 1.00 63.78 84 GLU A C 1
ATOM 666 O O . GLU A 1 84 ? -24.343 32.212 21.870 1.00 63.78 84 GLU A O 1
ATOM 671 N N . SER A 1 85 ? -23.290 31.370 23.672 1.00 60.53 85 SER A N 1
ATOM 672 C CA . SER A 1 85 ? -22.481 32.551 24.006 1.00 60.53 85 SER A CA 1
ATOM 673 C C . SER A 1 85 ? -21.393 32.895 22.978 1.00 60.53 85 SER A C 1
ATOM 675 O O . SER A 1 85 ? -20.880 34.013 22.978 1.00 60.53 85 SER A O 1
ATOM 677 N N . SER A 1 86 ? -21.055 31.982 22.060 1.00 57.22 86 SER A N 1
ATOM 678 C CA . SER A 1 86 ? -20.071 32.247 20.996 1.00 57.22 86 SER A CA 1
ATOM 679 C C . SER A 1 86 ? -20.590 33.188 19.896 1.00 57.22 86 SER A C 1
ATOM 681 O O . SER A 1 86 ? -19.805 33.679 19.085 1.00 57.22 86 SER A O 1
ATOM 683 N N . SER A 1 87 ? -21.896 33.485 19.882 1.00 57.81 87 SER A N 1
ATOM 684 C CA . SER A 1 87 ? -22.527 34.366 18.889 1.00 57.81 87 SER A CA 1
ATOM 685 C C . SER A 1 87 ? -22.437 35.869 19.205 1.00 57.81 87 SER A C 1
ATOM 687 O O . SER A 1 87 ? -22.737 36.685 18.334 1.00 57.81 87 SER A O 1
ATOM 689 N N . GLU A 1 88 ? -21.961 36.254 20.396 1.00 59.06 88 GLU A N 1
ATOM 690 C CA . GLU A 1 88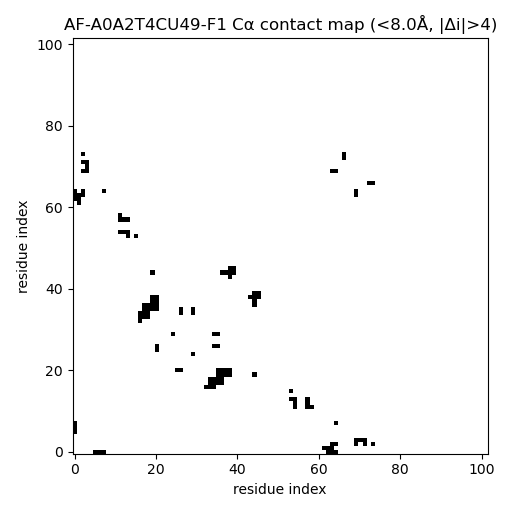 ? -21.782 37.660 20.810 1.00 59.06 88 GLU A CA 1
ATOM 691 C C . GLU A 1 88 ? -20.326 38.154 20.727 1.00 59.06 88 GLU A C 1
ATOM 693 O O . GLU A 1 88 ? -19.961 39.161 21.333 1.00 59.06 88 GLU A O 1
ATOM 698 N N . GLN A 1 89 ? -19.459 37.491 19.958 1.00 64.19 89 GLN A N 1
ATOM 699 C CA . GLN A 1 89 ? -18.180 38.109 19.611 1.00 64.19 89 GLN A CA 1
ATOM 700 C C . GLN A 1 89 ? -18.421 39.211 18.576 1.00 64.19 89 GLN A C 1
ATOM 702 O O . GLN A 1 89 ? -18.741 38.942 17.415 1.00 64.19 89 GLN A O 1
ATOM 707 N N . GLU A 1 90 ? -18.280 40.469 19.010 1.00 64.38 90 GLU A N 1
ATOM 708 C CA . GLU A 1 90 ? -18.280 41.634 18.125 1.00 64.38 90 GLU A CA 1
ATOM 709 C C . GLU A 1 90 ? -17.370 41.362 16.919 1.00 64.38 90 GLU A C 1
ATOM 711 O O . GLU A 1 90 ? -16.237 40.900 17.070 1.00 64.38 90 GLU A O 1
ATOM 716 N N . ASN A 1 91 ? -17.885 41.616 15.711 1.00 70.81 91 ASN A N 1
ATOM 717 C CA . ASN A 1 91 ? -17.188 41.320 14.462 1.00 70.81 91 ASN A CA 1
ATOM 718 C C . ASN A 1 91 ? -15.731 41.835 14.530 1.00 70.81 91 ASN A C 1
ATOM 720 O O . ASN A 1 91 ? -15.539 43.041 14.710 1.00 70.81 91 ASN A O 1
ATOM 724 N N . PRO A 1 92 ? -14.706 40.983 14.330 1.00 67.06 92 PRO A N 1
ATOM 725 C CA . PRO A 1 92 ? -13.297 41.374 14.463 1.00 67.06 92 PRO A CA 1
ATOM 726 C C . PRO A 1 92 ? -12.860 42.469 13.468 1.00 67.06 92 PRO A C 1
ATOM 728 O O . PRO A 1 92 ? -11.797 43.066 13.618 1.00 67.06 92 PRO A O 1
ATOM 731 N N . PHE A 1 93 ? -13.697 42.784 12.474 1.00 70.19 93 PHE A N 1
ATOM 732 C CA . PHE A 1 93 ? -13.527 43.869 11.510 1.00 70.19 93 PHE A CA 1
ATOM 733 C C . PHE A 1 93 ? -14.425 45.091 11.774 1.00 70.19 93 PHE A C 1
ATOM 735 O O . PHE A 1 93 ? -14.464 46.001 10.943 1.00 70.19 93 PHE A O 1
ATOM 742 N N . ALA A 1 94 ? -15.123 45.172 12.914 1.00 72.31 94 ALA A N 1
ATOM 743 C CA . ALA A 1 94 ? -15.935 46.336 13.300 1.00 72.31 94 ALA A CA 1
ATOM 744 C C . ALA A 1 94 ? -15.120 47.646 13.286 1.00 72.31 94 ALA A C 1
ATOM 746 O O . ALA A 1 94 ? -15.632 48.713 12.940 1.00 72.31 94 ALA A O 1
ATOM 747 N N . VAL A 1 95 ? -13.811 47.546 13.531 1.00 70.31 95 VAL A N 1
ATOM 748 C CA . VAL A 1 95 ? -12.837 48.645 13.442 1.00 70.31 95 VAL A CA 1
ATOM 749 C C . VAL A 1 95 ? -12.807 49.307 12.051 1.00 70.31 95 VAL A C 1
ATOM 751 O O . VAL A 1 95 ? -12.539 50.504 11.942 1.00 70.31 95 VAL A O 1
ATOM 754 N N . LEU A 1 96 ? -13.155 48.590 10.975 1.00 70.06 96 LEU A N 1
ATOM 755 C CA . LEU A 1 96 ? -13.175 49.144 9.614 1.00 70.06 96 LEU A CA 1
ATOM 756 C C . LEU A 1 96 ? -14.280 50.191 9.402 1.00 70.06 96 LEU A C 1
ATOM 758 O O . LEU A 1 96 ? -14.155 51.045 8.523 1.00 70.06 96 LEU A O 1
ATOM 762 N N . GLN A 1 97 ? -15.351 50.177 10.204 1.00 68.25 97 GLN A N 1
ATOM 763 C CA . GLN A 1 97 ? -16.418 51.178 10.098 1.00 68.25 97 GLN A CA 1
ATOM 764 C C . GLN A 1 97 ? -15.962 52.566 10.572 1.00 68.25 97 GLN A C 1
ATOM 766 O O . GLN A 1 97 ? -16.385 53.575 10.005 1.00 68.25 97 GLN A O 1
ATOM 771 N N . ALA A 1 98 ? -15.051 52.629 11.549 1.00 65.88 98 ALA A N 1
ATOM 772 C CA . ALA A 1 98 ? -14.487 53.886 12.044 1.00 65.88 98 ALA A CA 1
ATOM 773 C C . ALA A 1 98 ? -13.576 54.575 11.009 1.00 65.88 98 ALA A C 1
ATOM 775 O O . ALA A 1 98 ? -13.479 55.800 10.986 1.00 65.88 98 ALA A O 1
ATOM 776 N N . LEU A 1 99 ? -12.963 53.801 10.106 1.00 68.19 99 LEU A N 1
ATOM 777 C CA . LEU A 1 99 ? -12.082 54.305 9.046 1.00 68.19 99 LEU A CA 1
ATOM 778 C C . LEU A 1 99 ? -12.837 54.834 7.813 1.00 68.19 99 LEU A C 1
ATOM 780 O O . LEU A 1 99 ? -12.235 55.487 6.969 1.00 68.19 99 LEU A O 1
ATOM 784 N N . LYS A 1 100 ? -14.156 54.609 7.711 1.00 64.25 100 LYS A N 1
ATOM 785 C CA . LYS A 1 100 ? -15.006 55.140 6.624 1.00 64.25 100 LYS A CA 1
ATOM 786 C C . LYS A 1 100 ? -15.485 56.581 6.846 1.00 64.25 100 LYS A C 1
ATOM 788 O O . LYS A 1 100 ? -16.192 57.123 5.999 1.00 64.25 100 LYS A O 1
ATOM 793 N N . ARG A 1 101 ? -15.143 57.196 7.983 1.00 57.44 101 ARG A N 1
ATOM 794 C CA . ARG A 1 101 ? -15.517 58.572 8.343 1.00 57.44 101 ARG A CA 1
ATOM 795 C C . ARG A 1 101 ? -14.274 59.449 8.514 1.00 57.44 101 ARG A C 1
ATOM 797 O O . ARG A 1 101 ? -14.007 59.940 9.608 1.00 57.44 101 ARG A O 1
ATOM 804 N N . LYS A 1 102 ? -13.522 59.647 7.434 1.00 43.53 102 LYS A N 1
ATOM 805 C CA . LYS A 1 102 ? -12.660 60.817 7.250 1.00 43.53 102 LYS A CA 1
ATOM 806 C C . LYS A 1 102 ? -12.364 61.037 5.777 1.00 43.53 102 LYS A C 1
ATOM 808 O O . LYS A 1 102 ? -12.143 60.023 5.085 1.00 43.53 102 LYS A O 1
#

Sequence (102 aa):
CERCGEPMALTLDTSFIYAPVTKRQAADDMPEDYEPIELDELNEVNLHRIVEDELILAMPAFVKHDEQACQIDSKAMQWGELDESSSEQENPFAVLQALKRK

Secondary structure (DSSP, 8-state):
-TTT-------------EEE-BTTB-GGGS-TTSEEE---TTS---HHHHHHHHHHHHS-SS----TTT-SS-GGG--PPPPPGGGGG---TTTHHHHTT--

Organism: NCBI:txid624146

Radius of gyration: 27.05 Å; Cα contacts (8 Å, |Δi|>4): 65; chains: 1; bounding box: 47×70×50 Å

Foldseek 3Di:
DVQAPDDDDDDFDDDAAEDEADPVAHQVNDDPRYHYDYAPPVRDDDPVVVVVVRRVVRDDPDDDDDQVPDPDHPPPDDDDDDDPVVVPPDDPCPVVVVVVPD

pLDDT: mean 82.72, std 12.12, range [43.53, 95.75]

Solvent-accessible surface area (backbone atoms only — not comparable to full-atom values): 7009 Å² total; per-residue (Å²): 43,78,80,70,72,47,88,71,93,77,90,81,84,83,87,86,49,74,43,73,49,45,100,90,42,54,62,91,76,50,60,91,85,43,44,69,36,76,54,48,100,84,70,44,75,66,60,68,59,52,55,51,52,51,53,58,70,60,49,67,98,73,54,60,61,56,77,90,74,36,94,53,60,88,84,68,73,74,78,74,84,76,65,77,74,70,75,72,64,73,62,92,64,57,70,58,63,67,68,74,74,122

Mean predicted aligned error: 12.62 Å

InterPro domains:
  IPR003772 Large ribosomal RNA subunit accumulation protein YceD [PF02620] (1-100)
  IPR039255 Large ribosomal RNA subunit accumulation protein YceD, bacteria [PTHR38099] (1-102)